Protein AF-A0A3P8IQ98-F1 (afdb_monomer)

Solvent-accessible surface area (backbone atoms only — not comparable to full-atom values): 6480 Å² total; per-residue (Å²): 97,79,48,82,42,81,36,98,51,89,64,33,29,37,29,37,44,38,54,88,96,54,93,61,68,48,79,46,82,21,48,58,91,45,36,75,44,101,74,57,56,37,84,70,65,61,59,55,74,73,44,40,67,62,54,52,53,52,55,55,49,52,52,54,51,52,52,53,50,50,52,50,49,51,55,47,52,54,50,51,55,46,52,60,50,53,53,51,53,54,51,49,53,54,51,50,46,72,70,35,71,68,60,52,51,52,64,50,63,78,74,110

Foldseek 3Di:
DWDWDCDPDNQWIWIWDDDPPDPDIDTAIEGPQFDADPPGTHDPPVCCVVCVVVVVVVVVVVVVVVVVVVVVVVVVVVVVVVVVVVVVVVVVVVVVCVVDVVNVVVVVVVVD

Mean predicted aligned error: 15.69 Å

Structure (mmCIF, N/CA/C/O backbone):
data_AF-A0A3P8IQ98-F1
#
_entry.id   AF-A0A3P8IQ98-F1
#
loop_
_atom_site.group_PDB
_atom_site.id
_atom_site.type_symbol
_atom_site.label_atom_id
_atom_site.label_alt_id
_atom_site.label_comp_id
_atom_site.label_asym_id
_atom_site.label_entity_id
_atom_site.label_seq_id
_atom_site.pdbx_PDB_ins_code
_atom_site.Cartn_x
_atom_site.Cartn_y
_atom_site.Cartn_z
_atom_site.occupancy
_atom_site.B_iso_or_equiv
_atom_site.auth_seq_id
_atom_site.auth_comp_id
_atom_site.auth_asym_id
_atom_site.auth_atom_id
_atom_site.pdbx_PDB_model_num
ATOM 1 N N . MET A 1 1 ? 26.666 -14.420 -29.553 1.00 54.34 1 MET A N 1
ATOM 2 C CA . MET A 1 1 ? 26.610 -12.951 -29.758 1.00 54.34 1 MET A CA 1
ATOM 3 C C . MET A 1 1 ? 25.168 -12.522 -29.538 1.00 54.34 1 MET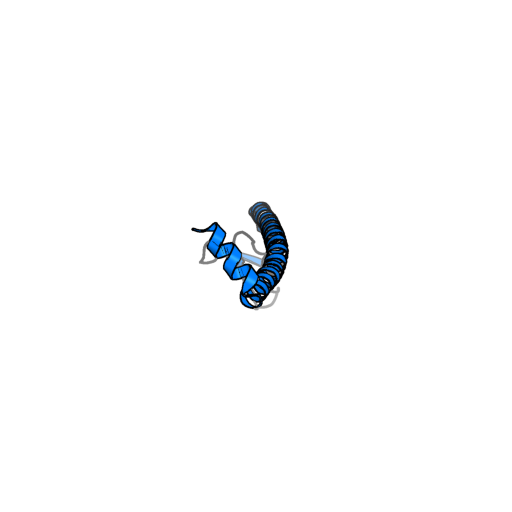 A C 1
ATOM 5 O O . MET A 1 1 ? 24.298 -13.245 -30.005 1.00 54.34 1 MET A O 1
ATOM 9 N N . CYS A 1 2 ? 24.924 -11.426 -28.811 1.00 61.88 2 CYS A N 1
ATOM 10 C CA . CYS A 1 2 ? 23.578 -10.875 -28.601 1.00 61.88 2 CYS A CA 1
ATOM 11 C C . CYS A 1 2 ? 23.392 -9.673 -29.531 1.00 61.88 2 CYS A C 1
ATOM 13 O O . CYS A 1 2 ? 24.240 -8.781 -29.530 1.00 61.88 2 CYS A O 1
ATOM 15 N N . ALA A 1 3 ? 22.315 -9.653 -30.314 1.00 70.62 3 ALA A N 1
ATOM 16 C CA . ALA A 1 3 ? 21.956 -8.519 -31.165 1.00 70.62 3 ALA A CA 1
ATOM 17 C C . ALA A 1 3 ? 20.578 -7.976 -30.764 1.00 70.62 3 ALA A C 1
ATOM 19 O O . ALA A 1 3 ? 19.665 -8.757 -30.497 1.00 70.62 3 ALA A O 1
ATOM 20 N N . CYS A 1 4 ? 20.438 -6.649 -30.728 1.00 75.50 4 CYS A N 1
ATOM 21 C CA . CYS A 1 4 ? 19.173 -5.974 -30.431 1.00 75.50 4 CYS A CA 1
ATOM 22 C C . CYS A 1 4 ? 18.594 -5.379 -31.714 1.00 75.50 4 CYS A C 1
ATOM 24 O O . CYS A 1 4 ? 19.289 -4.642 -32.418 1.00 75.50 4 CYS A O 1
ATOM 26 N N . CYS A 1 5 ? 17.316 -5.634 -31.985 1.00 77.56 5 CYS A N 1
ATOM 27 C CA . CYS A 1 5 ? 16.573 -4.947 -33.038 1.00 77.56 5 CYS A CA 1
ATOM 28 C C . CYS A 1 5 ? 15.311 -4.293 -32.464 1.00 77.56 5 CYS A C 1
ATOM 30 O O . CYS A 1 5 ? 14.748 -4.748 -31.467 1.00 77.56 5 CYS A O 1
ATOM 32 N N . LEU A 1 6 ? 14.872 -3.200 -33.089 1.00 74.12 6 LEU A N 1
ATOM 33 C CA . LEU A 1 6 ? 13.572 -2.597 -32.795 1.00 74.12 6 LEU A CA 1
ATOM 34 C C . LEU A 1 6 ? 12.471 -3.586 -33.198 1.00 74.12 6 LEU A C 1
ATOM 36 O O . LEU A 1 6 ? 12.446 -4.028 -34.348 1.00 74.12 6 LEU A O 1
ATOM 40 N N . ALA A 1 7 ? 11.588 -3.931 -32.257 1.00 77.00 7 ALA A N 1
ATOM 41 C CA . ALA A 1 7 ? 10.392 -4.707 -32.564 1.00 77.00 7 ALA A CA 1
ATOM 42 C C . ALA A 1 7 ? 9.390 -3.844 -33.358 1.00 77.00 7 ALA A C 1
ATOM 44 O O . ALA A 1 7 ? 9.485 -2.614 -33.374 1.00 77.00 7 ALA A O 1
ATOM 45 N N . VAL A 1 8 ? 8.404 -4.486 -33.997 1.00 75.94 8 VAL A N 1
ATOM 46 C CA . VAL A 1 8 ? 7.290 -3.793 -34.685 1.00 75.94 8 VAL A CA 1
ATOM 47 C C . VAL A 1 8 ? 6.533 -2.876 -33.716 1.00 75.94 8 VAL A C 1
ATOM 49 O O . VAL A 1 8 ? 6.073 -1.801 -34.098 1.00 75.94 8 VAL A O 1
ATOM 52 N N . ASP A 1 9 ? 6.468 -3.276 -32.445 1.00 78.06 9 ASP A N 1
ATOM 53 C CA . ASP A 1 9 ? 5.914 -2.474 -31.366 1.00 78.06 9 ASP A CA 1
ATOM 54 C C . ASP A 1 9 ? 6.989 -1.546 -30.766 1.00 78.06 9 ASP A C 1
ATOM 56 O O . ASP A 1 9 ? 7.985 -2.026 -30.218 1.00 78.06 9 ASP A O 1
ATOM 60 N N . PRO A 1 10 ? 6.787 -0.213 -30.757 1.00 80.44 10 PRO A N 1
ATOM 61 C CA . PRO A 1 10 ? 7.802 0.757 -30.322 1.00 80.44 10 PRO A CA 1
ATOM 62 C C . PRO A 1 10 ? 8.131 0.700 -28.819 1.00 80.44 10 PRO A C 1
ATOM 64 O O . PRO A 1 10 ? 9.057 1.378 -28.361 1.00 80.44 10 PRO A O 1
ATOM 67 N N . ALA A 1 11 ? 7.365 -0.074 -28.048 1.00 83.50 11 ALA A N 1
ATOM 68 C CA . ALA A 1 11 ? 7.565 -0.301 -26.620 1.00 83.50 11 ALA A CA 1
ATOM 69 C C . ALA A 1 11 ? 8.532 -1.462 -26.315 1.00 83.50 11 ALA A C 1
ATOM 71 O O . ALA A 1 11 ? 8.896 -1.647 -25.152 1.00 83.50 11 ALA A O 1
ATOM 72 N N . PHE A 1 12 ? 8.966 -2.219 -27.328 1.00 85.62 12 PHE A N 1
ATOM 73 C CA . PHE A 1 12 ? 9.723 -3.454 -27.143 1.00 85.62 12 PHE A CA 1
ATOM 74 C C . PHE A 1 12 ? 10.978 -3.522 -28.026 1.00 85.62 12 PHE A C 1
ATOM 76 O O . PHE A 1 12 ? 11.044 -2.958 -29.120 1.00 85.62 12 PHE A O 1
ATOM 83 N N . TYR A 1 13 ? 11.979 -4.248 -27.538 1.00 86.75 13 TYR A N 1
ATOM 84 C CA . TYR A 1 13 ? 13.136 -4.711 -28.292 1.00 86.75 13 TYR A CA 1
ATOM 85 C C . TYR A 1 13 ? 13.056 -6.225 -28.455 1.00 86.75 13 TYR A C 1
ATOM 87 O O . TYR A 1 13 ? 12.733 -6.931 -27.501 1.00 86.75 13 TYR A O 1
ATOM 95 N N . ASP A 1 14 ? 13.388 -6.715 -29.646 1.00 87.56 14 ASP A N 1
ATOM 96 C CA . ASP A 1 14 ? 13.572 -8.143 -29.889 1.00 87.56 14 ASP A CA 1
ATOM 97 C C . ASP A 1 14 ? 15.074 -8.461 -29.765 1.00 87.56 14 ASP A C 1
ATOM 99 O O . ASP A 1 14 ? 15.920 -7.910 -30.482 1.00 87.56 14 ASP A O 1
ATOM 103 N N . CYS A 1 15 ? 15.402 -9.311 -28.795 1.00 86.94 15 CYS A N 1
ATOM 104 C CA . CYS A 1 15 ? 16.749 -9.717 -28.420 1.00 86.94 15 CYS A CA 1
ATOM 105 C C . CYS A 1 15 ? 17.059 -11.084 -29.033 1.00 86.94 15 CYS A C 1
ATOM 107 O O . CYS A 1 15 ? 16.370 -12.066 -28.757 1.00 86.94 15 CYS A O 1
ATOM 109 N N . PHE A 1 16 ? 18.106 -11.155 -29.853 1.00 86.38 16 PHE A N 1
ATOM 110 C CA . PHE A 1 16 ? 18.502 -12.381 -30.541 1.00 86.38 16 PHE A CA 1
ATOM 111 C C . PHE A 1 16 ? 19.664 -13.049 -29.816 1.00 86.38 16 PHE A C 1
ATOM 113 O O . PHE A 1 16 ? 20.765 -12.494 -29.734 1.00 86.38 16 PHE A O 1
ATOM 120 N N . TYR A 1 17 ? 19.424 -14.268 -29.342 1.00 84.56 17 TYR A N 1
ATOM 121 C CA . TYR A 1 17 ? 20.407 -15.115 -28.682 1.00 84.56 17 TYR A CA 1
ATOM 122 C C . TYR A 1 17 ? 20.773 -16.281 -29.593 1.00 84.56 17 TYR A C 1
ATOM 124 O O . TYR A 1 17 ? 19.924 -17.096 -29.946 1.00 84.56 17 TYR A O 1
ATOM 132 N N . GLY A 1 18 ? 22.047 -16.366 -29.971 1.00 77.81 18 GLY A N 1
ATOM 133 C CA . GLY A 1 18 ? 22.579 -17.453 -30.791 1.00 77.81 18 GLY A CA 1
ATOM 134 C C . GLY A 1 18 ? 23.871 -18.016 -30.211 1.00 77.81 18 GLY A C 1
ATOM 135 O O . GLY A 1 18 ? 24.735 -17.270 -29.728 1.00 77.81 18 GLY A O 1
ATOM 136 N N . ILE A 1 19 ? 24.011 -19.339 -30.284 1.00 75.12 19 ILE A N 1
ATOM 137 C CA . ILE A 1 19 ? 25.240 -20.052 -29.926 1.00 75.12 19 ILE A CA 1
ATOM 138 C C . ILE A 1 19 ? 26.156 -20.040 -31.155 1.00 75.12 19 ILE A C 1
ATOM 140 O O . ILE A 1 19 ? 25.731 -20.391 -32.258 1.00 75.12 19 ILE A O 1
ATOM 144 N N . ALA A 1 20 ? 27.418 -19.633 -30.980 1.00 66.88 20 ALA A N 1
ATOM 145 C CA . ALA A 1 20 ? 28.394 -19.634 -32.069 1.00 66.88 20 ALA A CA 1
ATOM 146 C C . ALA A 1 20 ? 28.506 -21.044 -32.683 1.00 66.88 20 ALA A C 1
ATOM 148 O O . ALA A 1 20 ? 28.674 -22.015 -31.949 1.00 66.88 20 ALA A O 1
ATOM 149 N N . ASN A 1 21 ? 28.438 -21.139 -34.017 1.00 65.88 21 ASN A N 1
ATOM 150 C CA . ASN A 1 21 ? 28.477 -22.380 -34.813 1.00 65.88 21 ASN A CA 1
ATOM 151 C C . ASN A 1 21 ? 27.192 -23.235 -34.862 1.00 65.88 21 ASN A C 1
ATOM 153 O O . ASN A 1 21 ? 27.248 -24.371 -35.326 1.00 65.88 21 ASN A O 1
ATOM 157 N N . THR A 1 22 ? 26.028 -22.715 -34.463 1.00 76.62 22 THR A N 1
ATOM 158 C CA . THR A 1 22 ? 24.737 -23.411 -34.662 1.00 76.62 22 THR A CA 1
ATOM 159 C C . THR A 1 22 ? 23.700 -22.486 -35.303 1.00 76.62 22 THR A C 1
ATOM 161 O O . THR A 1 22 ? 23.775 -21.272 -35.143 1.00 76.62 22 THR A O 1
ATOM 164 N N . GLN A 1 23 ? 22.728 -23.045 -36.034 1.00 72.94 23 GLN A N 1
ATOM 165 C CA . GLN A 1 23 ? 21.615 -22.276 -36.621 1.00 72.94 23 GLN A CA 1
ATOM 166 C C . GLN A 1 23 ? 20.469 -21.998 -35.629 1.00 72.94 23 GLN A C 1
ATOM 168 O O . GLN A 1 23 ? 19.478 -21.367 -35.993 1.00 72.94 23 GLN A O 1
ATOM 173 N N . GLN A 1 24 ? 20.571 -22.469 -34.382 1.00 76.69 24 GLN A N 1
ATOM 174 C CA . GLN A 1 24 ? 19.558 -22.200 -33.367 1.00 76.69 24 GLN A CA 1
ATOM 175 C C . GLN A 1 24 ? 19.708 -20.775 -32.838 1.00 76.69 24 GLN A C 1
ATOM 177 O O . GLN A 1 24 ? 20.719 -20.411 -32.236 1.00 76.69 24 GLN A O 1
ATOM 182 N N . GLN A 1 25 ? 18.658 -19.992 -33.060 1.00 79.69 25 GLN A N 1
ATOM 183 C CA . GLN A 1 25 ? 18.488 -18.649 -32.532 1.00 79.69 25 GLN A CA 1
ATOM 184 C C . GLN A 1 25 ? 17.200 -18.598 -31.713 1.00 79.69 25 GLN A C 1
ATOM 186 O O . GLN A 1 25 ? 16.162 -19.106 -32.141 1.00 79.69 25 GLN A O 1
ATOM 191 N N . VAL A 1 26 ? 17.278 -18.000 -30.531 1.00 82.62 26 VAL A N 1
ATOM 192 C CA . VAL A 1 26 ? 16.136 -17.736 -29.657 1.00 82.62 26 VAL A CA 1
ATOM 193 C C . VAL A 1 26 ? 15.895 -16.236 -29.669 1.00 82.62 26 VAL A C 1
ATOM 195 O O . VAL A 1 26 ? 16.827 -15.458 -29.462 1.00 82.62 26 VAL A O 1
ATOM 198 N N . VAL A 1 27 ? 14.654 -15.841 -29.943 1.00 85.69 27 VAL A N 1
ATOM 199 C CA . VAL A 1 27 ? 14.229 -14.440 -29.918 1.00 85.69 27 VAL A CA 1
ATOM 200 C C . VAL A 1 27 ? 13.415 -14.219 -28.658 1.00 85.69 27 VAL A C 1
ATOM 202 O O . VAL A 1 27 ? 12.402 -14.887 -28.455 1.00 85.69 27 VAL A O 1
ATOM 205 N N . GLU A 1 28 ? 13.855 -13.289 -27.821 1.00 85.56 28 GLU A N 1
ATOM 206 C CA . GLU A 1 28 ? 13.134 -12.875 -26.621 1.00 85.56 28 GLU A CA 1
ATOM 207 C C . GLU A 1 28 ? 12.730 -11.411 -26.750 1.00 85.56 28 GLU A C 1
ATOM 209 O O . GLU A 1 28 ? 13.519 -10.577 -27.191 1.00 85.56 28 GLU A O 1
ATOM 214 N N . ARG A 1 29 ? 11.489 -11.094 -26.382 1.00 87.75 29 ARG A N 1
ATOM 215 C CA . ARG A 1 29 ? 10.959 -9.736 -26.468 1.00 87.75 29 ARG A CA 1
ATOM 216 C C . ARG A 1 29 ? 11.060 -9.054 -25.113 1.00 87.75 29 ARG A C 1
ATOM 218 O O . ARG A 1 29 ? 10.345 -9.416 -24.182 1.00 87.75 29 ARG A O 1
ATOM 225 N N . CYS A 1 30 ? 11.903 -8.036 -25.027 1.00 86.19 30 CYS A N 1
ATOM 226 C CA . CYS A 1 30 ? 12.146 -7.267 -23.813 1.00 86.19 30 CYS A CA 1
ATOM 227 C C . CYS A 1 30 ? 11.556 -5.866 -23.930 1.00 86.19 30 CYS A C 1
ATOM 229 O O . CYS A 1 30 ? 11.487 -5.296 -25.017 1.00 86.19 30 CYS A O 1
ATOM 231 N N . TYR A 1 31 ? 11.135 -5.275 -22.814 1.00 85.00 31 TYR A N 1
ATOM 232 C CA . TYR A 1 31 ? 10.666 -3.893 -22.840 1.00 85.00 31 TYR A CA 1
ATOM 233 C C . TYR A 1 31 ? 11.811 -2.920 -23.142 1.00 85.00 31 TYR A C 1
ATOM 235 O O . TYR A 1 31 ? 12.967 -3.126 -22.756 1.00 85.00 31 TYR A O 1
ATOM 243 N N . LYS A 1 32 ? 11.475 -1.827 -23.829 1.00 80.62 32 LYS A N 1
ATOM 244 C CA . LYS A 1 32 ? 12.430 -0.806 -24.267 1.00 80.62 32 LYS A CA 1
ATOM 245 C C . LYS A 1 32 ? 13.183 -0.130 -23.117 1.00 80.62 32 LYS A C 1
ATOM 247 O O . LYS A 1 32 ? 14.329 0.270 -23.296 1.00 80.62 32 LYS A O 1
ATOM 252 N N . ASP A 1 33 ? 12.553 0.011 -21.957 1.00 81.00 33 ASP A N 1
ATOM 253 C CA . ASP A 1 33 ? 13.143 0.586 -20.743 1.00 81.00 33 ASP A CA 1
ATOM 254 C C . ASP A 1 33 ? 14.050 -0.392 -19.982 1.00 81.00 33 ASP A C 1
ATOM 256 O O . ASP A 1 33 ? 14.780 0.025 -19.088 1.00 81.00 33 ASP A O 1
ATOM 260 N N . ILE A 1 34 ? 14.027 -1.670 -20.364 1.00 84.00 34 ILE A N 1
ATOM 261 C CA . ILE A 1 34 ? 14.781 -2.752 -19.735 1.00 84.00 34 ILE A CA 1
ATOM 262 C C . ILE A 1 34 ? 16.020 -3.109 -20.566 1.00 84.00 34 ILE A C 1
ATOM 264 O O . ILE A 1 34 ? 17.130 -3.146 -20.043 1.00 84.00 34 ILE A O 1
ATOM 268 N N . GLY A 1 35 ? 15.847 -3.322 -21.874 1.00 83.12 35 GLY A N 1
ATOM 269 C CA . GLY A 1 35 ? 16.928 -3.709 -22.786 1.00 83.12 35 GLY A CA 1
ATOM 270 C C . GLY A 1 35 ? 17.303 -5.199 -22.742 1.00 83.12 35 GLY A C 1
ATOM 271 O O . GLY A 1 35 ? 16.735 -5.990 -21.985 1.00 83.12 35 GLY A O 1
ATOM 272 N N . CYS A 1 36 ? 18.258 -5.583 -23.596 1.00 87.12 36 CYS A N 1
ATOM 273 C CA . CYS A 1 36 ? 18.738 -6.961 -23.737 1.00 87.12 36 CYS A CA 1
ATOM 274 C C . CYS A 1 36 ? 20.038 -7.168 -22.948 1.00 87.12 36 CYS A C 1
ATOM 276 O O . CYS A 1 36 ? 21.018 -6.454 -23.171 1.00 87.12 36 CYS A O 1
ATOM 278 N N . CYS A 1 37 ? 20.069 -8.175 -22.078 1.00 85.75 37 CYS A N 1
ATOM 279 C CA . CYS A 1 37 ? 21.244 -8.570 -21.305 1.00 85.75 37 CYS A CA 1
ATOM 280 C C . CYS A 1 37 ? 21.849 -9.878 -21.844 1.00 85.75 37 CYS A C 1
ATOM 282 O O . CYS A 1 37 ? 21.361 -10.446 -22.821 1.00 85.75 37 CYS A O 1
ATOM 284 N N . GLN A 1 38 ? 22.952 -10.349 -21.242 1.00 80.44 38 GLN A N 1
ATOM 285 C CA . GLN A 1 38 ? 23.669 -11.552 -21.697 1.00 80.44 38 GLN A CA 1
ATOM 286 C C . GLN A 1 38 ? 22.787 -12.816 -21.671 1.00 80.44 38 GLN A C 1
ATOM 288 O O . GLN A 1 38 ? 22.941 -13.684 -22.528 1.00 80.44 38 GLN A O 1
ATOM 293 N N . TYR A 1 39 ? 21.848 -12.880 -20.724 1.00 78.31 39 TYR A N 1
ATOM 294 C CA . TYR A 1 39 ? 20.857 -13.942 -20.582 1.00 78.31 39 TYR A CA 1
ATOM 295 C C . TYR A 1 39 ? 19.478 -13.287 -20.466 1.00 78.31 39 TYR A C 1
ATOM 297 O O . TYR A 1 39 ? 19.120 -12.797 -19.399 1.00 78.31 39 TYR A O 1
ATOM 305 N N . GLY A 1 40 ? 18.756 -13.219 -21.582 1.00 83.44 40 GLY A N 1
ATOM 306 C CA . GLY A 1 40 ? 17.416 -12.636 -21.650 1.00 83.44 40 GLY A CA 1
ATOM 307 C C . GLY A 1 40 ? 17.334 -11.144 -21.316 1.00 83.44 40 GLY A C 1
ATOM 308 O O . GLY A 1 40 ? 18.304 -10.384 -21.448 1.00 83.44 40 GLY A O 1
ATOM 309 N N . CYS A 1 41 ? 16.144 -10.707 -20.910 1.00 86.75 41 CYS A N 1
ATOM 310 C CA . CYS A 1 41 ? 15.884 -9.311 -20.568 1.00 86.75 41 CYS A CA 1
ATOM 311 C C . CYS A 1 41 ? 16.652 -8.870 -19.319 1.00 86.75 41 CYS A C 1
ATOM 313 O O . CYS A 1 41 ? 16.788 -9.625 -18.358 1.00 86.75 41 CYS A O 1
ATOM 315 N N . CYS A 1 42 ? 17.138 -7.628 -19.309 1.00 85.81 42 CYS A N 1
ATOM 316 C CA . CYS A 1 42 ? 17.779 -7.080 -18.115 1.00 85.81 42 CYS A CA 1
ATOM 317 C C . CYS A 1 42 ? 16.805 -6.989 -16.923 1.00 85.81 42 CYS A C 1
ATOM 319 O O . CYS A 1 42 ? 15.586 -7.001 -17.082 1.00 85.81 42 CYS A O 1
ATOM 321 N N . SER A 1 43 ? 17.327 -6.869 -15.703 1.00 80.69 43 SER A N 1
ATOM 322 C CA . SER A 1 43 ? 16.479 -6.535 -14.554 1.00 80.69 43 SER A CA 1
ATOM 323 C C . SER A 1 43 ? 16.109 -5.057 -14.595 1.00 80.69 43 SER A C 1
ATOM 325 O O . SER A 1 43 ? 16.975 -4.187 -14.696 1.00 80.69 43 SER A O 1
ATOM 327 N N . ASN A 1 44 ? 14.814 -4.763 -14.502 1.00 73.12 44 ASN A N 1
ATOM 328 C CA . ASN A 1 44 ? 14.331 -3.402 -14.324 1.00 73.12 44 ASN A CA 1
ATOM 329 C C . ASN A 1 44 ? 14.298 -3.081 -12.829 1.00 73.12 44 ASN A C 1
ATOM 331 O O . ASN A 1 44 ? 13.331 -3.421 -12.158 1.00 73.12 44 ASN A O 1
ATOM 335 N N . ASP A 1 45 ? 15.327 -2.419 -12.309 1.00 71.25 45 ASP A N 1
ATOM 336 C CA . ASP A 1 45 ? 15.302 -1.854 -10.949 1.00 71.25 45 ASP A CA 1
ATOM 337 C C . ASP A 1 45 ? 14.787 -0.401 -10.940 1.00 71.25 45 ASP A C 1
ATOM 339 O O . ASP A 1 45 ? 14.616 0.218 -9.888 1.00 71.25 45 ASP A O 1
ATOM 343 N N . ALA A 1 46 ? 14.499 0.178 -12.112 1.00 68.19 46 ALA A N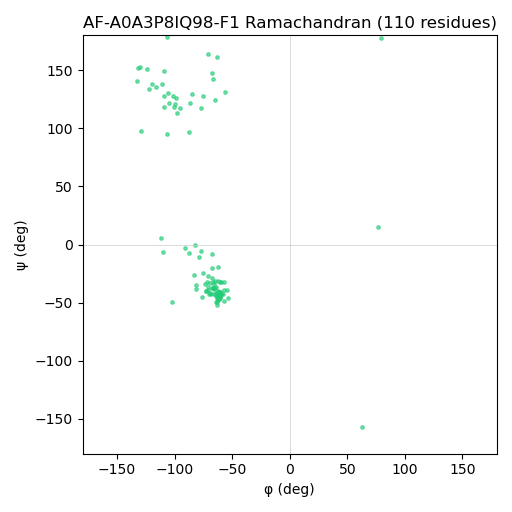 1
ATOM 344 C CA . ALA A 1 46 ? 14.125 1.585 -12.234 1.00 68.19 46 ALA A CA 1
ATOM 345 C C . ALA A 1 46 ? 12.723 1.881 -11.672 1.00 68.19 46 ALA A C 1
ATOM 347 O O . ALA A 1 46 ? 12.463 3.000 -11.215 1.00 68.19 46 ALA A O 1
ATOM 348 N N . TRP A 1 47 ? 11.821 0.895 -11.657 1.00 67.06 47 TRP A N 1
ATOM 349 C CA . TRP A 1 47 ? 10.476 1.058 -11.093 1.00 67.06 47 TRP A CA 1
ATOM 350 C C . TRP A 1 47 ? 10.500 1.288 -9.576 1.00 67.06 47 TRP A C 1
ATOM 352 O O . TRP A 1 47 ? 9.697 2.080 -9.077 1.00 67.06 47 TRP A O 1
ATOM 362 N N . HIS A 1 48 ? 11.443 0.673 -8.851 1.00 68.06 48 HIS A N 1
ATOM 363 C CA . HIS A 1 48 ? 11.599 0.867 -7.408 1.00 68.06 48 HIS A CA 1
ATOM 364 C C . HIS A 1 48 ? 11.899 2.330 -7.077 1.00 68.06 48 HIS A C 1
ATOM 366 O O . HIS A 1 48 ? 11.307 2.897 -6.161 1.00 68.06 48 HIS A O 1
ATOM 372 N N . THR A 1 49 ? 12.759 2.974 -7.863 1.00 71.25 49 THR A N 1
ATOM 373 C CA . THR A 1 49 ? 13.134 4.377 -7.651 1.00 71.25 49 THR A CA 1
ATOM 374 C C . THR A 1 49 ? 12.010 5.340 -8.044 1.00 71.25 49 THR A C 1
ATOM 376 O O . THR A 1 49 ? 11.831 6.371 -7.397 1.00 71.25 49 THR A O 1
ATOM 379 N N . LYS A 1 50 ? 11.218 5.015 -9.078 1.00 74.75 50 LYS A N 1
ATOM 380 C CA . LYS A 1 50 ? 10.137 5.895 -9.561 1.00 74.75 50 LYS A CA 1
ATOM 381 C C . LYS A 1 50 ? 8.845 5.797 -8.758 1.00 74.75 50 LYS A C 1
ATOM 383 O O . LYS A 1 50 ? 8.202 6.817 -8.527 1.00 74.75 50 LYS A O 1
ATOM 388 N N . TYR A 1 51 ? 8.470 4.597 -8.326 1.00 80.44 51 TYR A N 1
ATOM 389 C CA . TYR A 1 51 ? 7.200 4.356 -7.636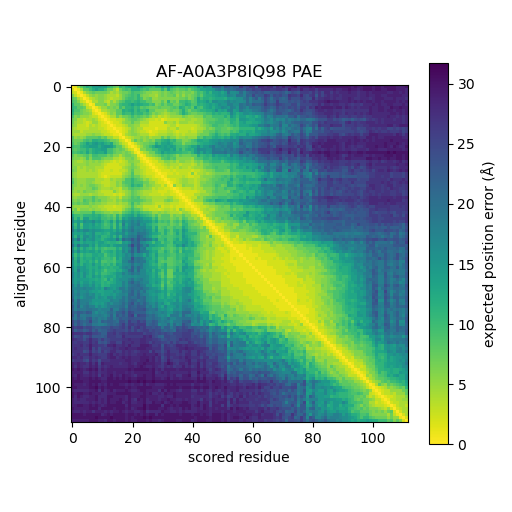 1.00 80.44 51 TYR A CA 1
ATOM 390 C C . TYR A 1 51 ? 7.369 4.032 -6.151 1.00 80.44 51 TYR A C 1
ATOM 392 O O . TYR A 1 51 ? 6.373 3.993 -5.430 1.00 80.44 51 TYR A O 1
ATOM 400 N N . GLY A 1 52 ? 8.603 3.867 -5.661 1.00 81.94 52 GLY A N 1
ATOM 401 C CA . GLY A 1 52 ? 8.881 3.538 -4.260 1.00 81.94 52 GLY A CA 1
ATOM 402 C C . GLY A 1 52 ? 8.244 4.512 -3.271 1.00 81.94 52 GLY A C 1
ATOM 403 O O . GLY A 1 52 ? 7.669 4.082 -2.275 1.00 81.94 52 GLY A O 1
ATOM 404 N N . TRP A 1 53 ? 8.241 5.810 -3.588 1.00 87.19 53 TRP A N 1
ATOM 405 C CA . TRP A 1 53 ? 7.574 6.832 -2.774 1.00 87.19 53 TRP A CA 1
ATOM 406 C C . TRP A 1 53 ? 6.062 6.614 -2.669 1.00 87.19 53 TRP A C 1
ATOM 408 O O . TRP A 1 53 ? 5.507 6.651 -1.574 1.00 87.19 53 TRP A O 1
ATOM 418 N N . ALA A 1 54 ? 5.394 6.346 -3.792 1.00 89.19 54 ALA A N 1
ATOM 419 C CA . ALA A 1 54 ? 3.953 6.110 -3.811 1.00 89.19 54 ALA A CA 1
ATOM 420 C C . ALA A 1 54 ? 3.586 4.828 -3.047 1.00 89.19 54 ALA A C 1
ATOM 422 O O . ALA A 1 54 ? 2.652 4.827 -2.246 1.00 89.19 54 ALA A O 1
ATOM 423 N N . VAL A 1 55 ? 4.363 3.759 -3.240 1.00 90.44 55 VAL A N 1
ATOM 424 C CA . VAL A 1 55 ? 4.163 2.480 -2.547 1.00 90.44 55 VAL A CA 1
ATOM 425 C C . VAL A 1 55 ? 4.336 2.646 -1.034 1.00 90.44 55 VAL A C 1
ATOM 427 O O . VAL A 1 55 ? 3.485 2.190 -0.273 1.00 90.44 55 VAL A O 1
ATOM 430 N N . ALA A 1 56 ? 5.377 3.352 -0.583 1.00 90.25 56 ALA A N 1
ATOM 431 C CA . ALA A 1 56 ? 5.617 3.591 0.841 1.00 90.25 56 ALA A CA 1
ATOM 432 C C . ALA A 1 56 ? 4.459 4.347 1.517 1.00 90.25 56 ALA A C 1
ATOM 434 O O . ALA A 1 56 ? 4.024 3.974 2.608 1.00 90.25 56 ALA A O 1
ATOM 435 N N . LEU A 1 57 ? 3.915 5.373 0.855 1.00 92.88 57 LEU A N 1
ATOM 436 C CA . LEU A 1 57 ? 2.792 6.154 1.381 1.00 92.88 57 LEU A CA 1
ATOM 437 C C . LEU A 1 57 ? 1.521 5.313 1.544 1.00 92.88 57 LEU A C 1
ATOM 439 O O . LEU A 1 57 ? 0.843 5.416 2.567 1.00 92.88 57 LEU A O 1
ATOM 443 N N . ILE A 1 58 ? 1.220 4.450 0.570 1.00 94.94 58 ILE A N 1
ATOM 444 C CA . ILE A 1 58 ? 0.063 3.548 0.632 1.00 94.94 58 ILE A CA 1
ATOM 445 C C . ILE A 1 58 ? 0.199 2.585 1.814 1.00 94.94 58 ILE A C 1
ATOM 447 O O . ILE A 1 58 ? -0.755 2.404 2.568 1.00 94.94 58 ILE A O 1
ATOM 451 N N . VAL A 1 59 ? 1.386 2.010 2.021 1.00 95.81 59 VAL A N 1
ATOM 452 C CA . VAL A 1 59 ? 1.634 1.079 3.134 1.00 95.81 59 VAL A CA 1
ATOM 453 C C . VAL A 1 59 ? 1.403 1.759 4.486 1.00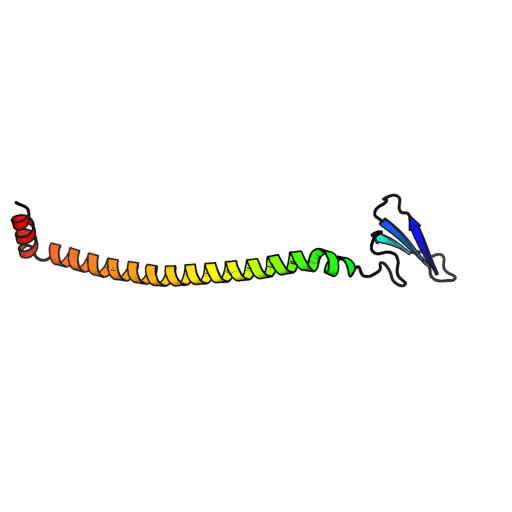 95.81 59 VAL A C 1
ATOM 455 O O . VAL A 1 59 ? 0.704 1.207 5.337 1.00 95.81 59 VAL A O 1
ATOM 458 N N . ILE A 1 60 ? 1.924 2.975 4.676 1.00 96.44 60 ILE A N 1
ATOM 459 C CA . ILE A 1 60 ? 1.716 3.746 5.912 1.00 96.44 60 ILE A CA 1
ATOM 460 C C . ILE A 1 60 ? 0.225 4.029 6.126 1.00 96.44 60 ILE A C 1
ATOM 462 O O . ILE A 1 60 ? -0.295 3.819 7.222 1.00 96.44 60 ILE A O 1
ATOM 466 N N . PHE A 1 61 ? -0.480 4.456 5.078 1.00 97.31 61 PHE A N 1
ATOM 467 C CA . PHE A 1 61 ? -1.914 4.717 5.151 1.00 97.31 61 PHE A CA 1
ATOM 468 C C . PHE A 1 61 ? -2.710 3.463 5.540 1.00 97.31 61 PHE A C 1
ATOM 470 O O . PHE A 1 61 ? -3.556 3.524 6.432 1.00 97.31 61 PHE A O 1
ATOM 477 N N . CYS A 1 62 ? -2.399 2.308 4.946 1.00 97.31 62 CYS A N 1
ATOM 478 C CA . CYS A 1 62 ? -3.026 1.037 5.306 1.00 97.31 62 CYS A CA 1
ATOM 479 C C . CYS A 1 62 ? -2.837 0.698 6.792 1.00 97.31 62 CYS A C 1
ATOM 481 O O . CYS A 1 62 ? -3.796 0.290 7.447 1.00 97.31 62 CYS A O 1
ATOM 483 N N . ILE A 1 63 ? -1.640 0.909 7.348 1.00 97.56 63 ILE A N 1
ATOM 484 C CA . ILE A 1 63 ? -1.373 0.674 8.776 1.00 97.56 63 ILE A CA 1
ATOM 485 C C . ILE A 1 63 ? -2.246 1.584 9.648 1.00 97.56 63 ILE A C 1
ATOM 487 O O . ILE A 1 63 ? -2.871 1.109 10.597 1.00 97.56 63 ILE A O 1
ATOM 491 N N . LEU A 1 64 ? -2.344 2.874 9.313 1.00 97.38 64 LEU A N 1
ATOM 492 C CA . LEU A 1 64 ? -3.181 3.823 10.055 1.00 97.38 64 LEU A CA 1
ATOM 493 C C . LEU A 1 64 ? -4.662 3.425 10.033 1.00 97.38 64 LEU A C 1
ATOM 495 O O . LEU A 1 64 ? -5.328 3.483 11.067 1.00 97.38 64 LEU A O 1
ATOM 499 N N . VAL A 1 65 ? -5.168 2.967 8.885 1.00 97.75 65 VAL A N 1
ATOM 500 C CA . VAL A 1 65 ? -6.549 2.478 8.751 1.00 97.75 65 VAL A CA 1
ATOM 501 C C . VAL A 1 65 ? -6.783 1.236 9.613 1.00 97.75 65 VAL A C 1
ATOM 503 O O . VAL A 1 65 ? -7.798 1.161 10.305 1.00 97.75 65 VAL A O 1
ATOM 506 N N . ILE A 1 66 ? -5.842 0.287 9.630 1.00 97.81 66 ILE A N 1
ATOM 507 C CA . ILE A 1 66 ? -5.942 -0.918 10.469 1.00 97.81 66 ILE A CA 1
ATOM 508 C C . ILE A 1 66 ? -5.978 -0.541 11.954 1.00 97.81 66 ILE A C 1
ATOM 510 O O . ILE A 1 66 ? -6.815 -1.057 12.695 1.00 97.81 66 ILE A O 1
ATOM 514 N N . ILE A 1 67 ? -5.121 0.386 12.390 1.00 97.69 67 ILE A N 1
ATOM 515 C CA . ILE A 1 67 ? -5.100 0.864 13.780 1.00 97.69 67 ILE A CA 1
ATOM 516 C C . ILE A 1 67 ? -6.426 1.545 14.138 1.00 97.69 67 ILE A C 1
ATOM 518 O O . ILE A 1 67 ? -7.016 1.233 15.174 1.00 97.69 67 ILE A O 1
ATOM 522 N N . ALA A 1 68 ? -6.933 2.430 13.278 1.00 97.12 68 ALA A N 1
ATOM 523 C CA . ALA A 1 68 ? -8.216 3.097 13.493 1.00 97.12 68 ALA A CA 1
ATOM 524 C C . ALA A 1 68 ? -9.368 2.086 13.606 1.00 97.12 68 ALA A C 1
ATOM 526 O O . ALA A 1 68 ? -10.204 2.187 14.507 1.00 97.12 68 ALA A O 1
ATOM 527 N N . PHE A 1 69 ? -9.377 1.068 12.744 1.00 97.44 69 PHE A N 1
ATOM 528 C CA . PHE A 1 69 ? -10.367 -0.002 12.782 1.00 97.44 69 PHE A CA 1
ATOM 529 C C . PHE A 1 69 ? -10.256 -0.854 14.053 1.00 97.44 69 PHE A C 1
ATOM 531 O O . PHE A 1 69 ? -11.273 -1.210 14.646 1.00 97.44 69 PHE A O 1
ATOM 538 N N . ALA A 1 70 ? -9.040 -1.133 14.526 1.00 96.56 70 ALA A N 1
ATOM 539 C CA . ALA A 1 70 ? -8.817 -1.864 15.770 1.00 96.56 70 ALA A CA 1
ATOM 540 C C . ALA A 1 70 ? -9.339 -1.088 16.991 1.00 96.56 70 ALA A C 1
ATOM 542 O O . ALA A 1 70 ? -10.026 -1.663 17.835 1.00 96.56 70 ALA A O 1
ATOM 543 N N . ILE A 1 71 ? -9.076 0.223 17.062 1.00 96.62 71 ILE A N 1
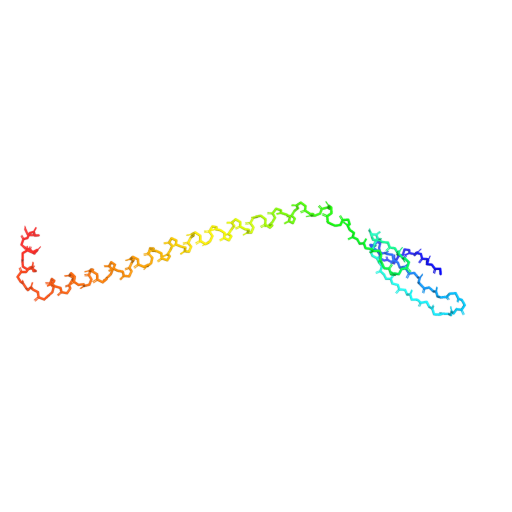ATOM 544 C CA . ILE A 1 71 ? -9.601 1.093 18.126 1.00 96.62 71 ILE A CA 1
ATOM 545 C C . ILE A 1 71 ? -11.130 1.137 18.064 1.00 96.62 71 ILE A C 1
ATOM 547 O O . ILE A 1 71 ? -11.793 0.966 19.088 1.00 96.62 71 ILE A O 1
ATOM 551 N N . TRP A 1 72 ? -11.698 1.307 16.867 1.00 95.94 72 TRP A N 1
ATOM 552 C CA . TRP A 1 72 ? -13.144 1.287 16.661 1.00 95.94 72 TRP A CA 1
ATOM 553 C C . TRP A 1 72 ? -13.770 -0.020 17.157 1.00 95.94 72 TRP A C 1
ATOM 555 O O . TRP A 1 72 ? -14.733 0.006 17.926 1.00 95.94 72 TRP A O 1
ATOM 565 N N . LEU A 1 73 ? -13.195 -1.165 16.780 1.00 93.69 73 LEU A N 1
ATOM 566 C CA . LEU A 1 73 ? -13.645 -2.478 17.238 1.00 93.69 73 LEU A CA 1
ATOM 567 C C . LEU A 1 73 ? -13.512 -2.645 18.753 1.00 93.69 73 LEU A C 1
ATOM 569 O O . LEU A 1 73 ? -14.423 -3.187 19.375 1.00 93.69 73 LEU A O 1
ATOM 573 N N . ALA A 1 74 ? -12.424 -2.170 19.362 1.00 93.94 74 ALA A N 1
ATOM 574 C CA . ALA A 1 74 ? -12.228 -2.243 20.807 1.00 93.94 74 ALA A CA 1
ATOM 575 C C . ALA A 1 74 ? -13.298 -1.439 21.564 1.00 93.94 74 ALA A C 1
ATOM 577 O O . ALA A 1 74 ? -13.959 -1.973 22.458 1.00 93.94 74 ALA A O 1
ATOM 578 N N . VAL A 1 75 ? -13.534 -0.183 21.163 1.00 94.50 75 VAL A N 1
ATOM 579 C CA . VAL A 1 75 ? -14.591 0.666 21.740 1.00 94.50 75 VAL A CA 1
ATOM 580 C C . VAL A 1 75 ? -15.964 0.033 21.524 1.00 94.50 75 VAL A C 1
ATOM 582 O O . VAL A 1 75 ? -16.777 -0.028 22.449 1.00 94.50 75 VAL A O 1
ATOM 585 N N . TRP A 1 76 ? -16.219 -0.496 20.326 1.00 92.38 76 TRP A N 1
ATOM 586 C CA . TRP A 1 76 ? -17.472 -1.166 20.004 1.00 92.38 76 TRP A CA 1
ATOM 587 C C . TRP A 1 76 ? -17.698 -2.419 20.853 1.00 92.38 76 TRP A C 1
ATOM 589 O O . TRP A 1 76 ? -18.798 -2.599 21.369 1.00 92.38 76 TRP A O 1
ATOM 599 N N . LEU A 1 77 ? -16.681 -3.261 21.061 1.00 88.38 77 LEU A N 1
ATOM 600 C CA . LEU A 1 77 ? -16.784 -4.458 21.902 1.00 88.38 77 LEU A CA 1
ATOM 601 C C . LEU A 1 77 ? -17.079 -4.100 23.359 1.00 88.38 77 LEU A C 1
ATOM 603 O O . LEU A 1 77 ? -17.950 -4.726 23.966 1.00 88.38 77 LEU A O 1
ATOM 607 N N . ILE A 1 78 ? -16.414 -3.079 23.908 1.00 89.75 78 ILE A N 1
ATOM 608 C CA . ILE A 1 78 ? -16.660 -2.614 25.281 1.00 89.75 78 ILE A CA 1
ATOM 609 C C . ILE A 1 78 ? -18.087 -2.074 25.409 1.00 89.75 78 ILE A C 1
ATOM 611 O O . ILE A 1 78 ? -18.832 -2.490 26.300 1.00 89.75 78 ILE A O 1
ATOM 615 N N . ASN A 1 79 ? -18.505 -1.197 24.495 1.00 86.44 79 ASN A N 1
ATOM 616 C CA . ASN A 1 79 ? -19.853 -0.631 24.515 1.00 86.44 79 ASN A CA 1
ATOM 617 C C . ASN A 1 79 ? -20.924 -1.698 24.281 1.00 86.44 79 ASN A C 1
ATOM 619 O O . ASN A 1 79 ? -21.958 -1.693 24.944 1.00 86.44 79 ASN A O 1
ATOM 623 N N . ARG A 1 80 ? -20.666 -2.677 23.411 1.00 85.19 80 ARG A N 1
ATOM 624 C CA . ARG A 1 80 ? -21.581 -3.797 23.176 1.00 85.19 80 ARG A CA 1
ATOM 625 C C . ARG A 1 80 ? -21.655 -4.746 24.368 1.00 85.19 80 ARG A C 1
ATOM 627 O O . ARG A 1 80 ? -22.723 -5.298 24.635 1.00 85.19 80 ARG A O 1
ATOM 634 N N . ALA A 1 81 ? -20.564 -4.929 25.109 1.00 78.44 81 ALA A N 1
ATOM 635 C CA . ALA A 1 81 ? -20.582 -5.673 26.364 1.00 78.44 81 ALA A CA 1
ATOM 636 C C . ALA A 1 81 ? -21.409 -4.944 27.437 1.00 78.44 81 ALA A C 1
ATOM 638 O O . ALA A 1 81 ? -22.152 -5.595 28.176 1.00 78.44 81 ALA A O 1
ATOM 639 N N . LYS A 1 82 ? -21.339 -3.606 27.489 1.00 75.38 82 LYS A N 1
ATOM 640 C CA . LYS A 1 82 ? -22.174 -2.792 28.384 1.00 75.38 82 LYS A CA 1
ATOM 641 C C . LYS A 1 82 ? -23.654 -2.799 27.993 1.00 75.38 82 LYS A C 1
ATOM 643 O O . LYS A 1 82 ? -24.478 -3.022 28.874 1.00 75.38 82 LYS A O 1
ATOM 648 N N . ASP A 1 83 ? -23.995 -2.696 26.705 1.00 74.31 83 ASP A N 1
ATOM 649 C CA . ASP A 1 83 ? -25.388 -2.786 26.220 1.00 74.31 83 ASP A CA 1
ATOM 650 C C . ASP A 1 83 ? -26.057 -4.110 26.642 1.00 74.31 83 ASP A C 1
ATOM 652 O O . ASP A 1 83 ? -27.204 -4.133 27.090 1.00 74.31 83 ASP A O 1
ATOM 656 N N . LYS A 1 84 ? -25.315 -5.229 26.609 1.00 71.50 84 LYS A N 1
ATOM 657 C CA . LYS A 1 84 ? -25.825 -6.524 27.098 1.00 71.50 84 LYS A CA 1
ATOM 658 C C . LYS A 1 84 ? -26.073 -6.558 28.609 1.00 71.50 84 LYS A C 1
ATOM 660 O O . LYS A 1 84 ? -26.965 -7.286 29.040 1.00 71.50 84 LYS A O 1
ATOM 665 N N . ARG A 1 85 ? -25.286 -5.835 29.415 1.00 72.88 85 ARG A N 1
ATOM 666 C CA . ARG A 1 85 ? -25.479 -5.766 30.876 1.00 72.88 85 ARG A CA 1
ATOM 667 C C . ARG A 1 85 ? -26.654 -4.864 31.232 1.00 72.88 85 ARG A C 1
ATOM 669 O O . ARG A 1 85 ? -27.523 -5.279 31.986 1.00 72.88 85 ARG A O 1
ATOM 676 N N . GLN A 1 86 ? -26.735 -3.695 30.608 1.00 67.50 86 GLN A N 1
ATOM 677 C CA . GLN A 1 86 ? -27.772 -2.707 30.894 1.00 67.50 86 GLN A CA 1
ATOM 678 C C . GLN A 1 86 ? -29.179 -3.225 30.546 1.00 67.50 86 GLN A C 1
ATOM 680 O O . GLN A 1 86 ?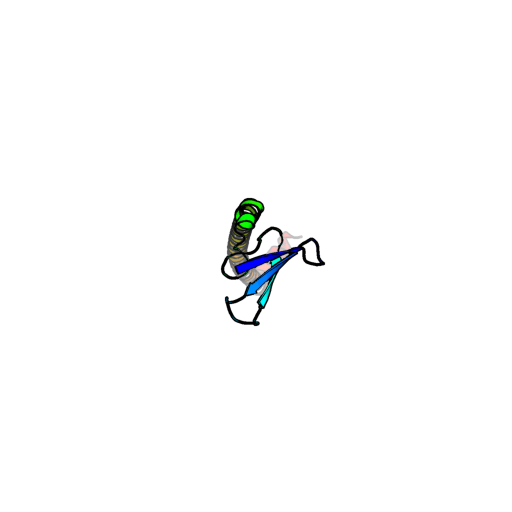 -30.119 -3.028 31.309 1.00 67.50 86 GLN A O 1
ATOM 685 N N . LYS A 1 87 ? -29.320 -4.003 29.464 1.00 69.75 87 LYS A N 1
ATOM 686 C CA . LYS A 1 87 ? -30.580 -4.694 29.135 1.00 69.75 87 LYS A CA 1
ATOM 687 C C . LYS A 1 87 ? -31.020 -5.722 30.182 1.00 69.75 87 LYS A C 1
ATOM 689 O O . LYS A 1 87 ? -32.218 -5.915 30.352 1.00 69.75 87 LYS A O 1
ATOM 694 N N . ARG A 1 88 ? -30.089 -6.382 30.884 1.00 73.44 88 ARG A N 1
ATOM 695 C CA . ARG A 1 88 ? -30.439 -7.339 31.951 1.00 73.44 88 ARG A CA 1
ATOM 696 C C . ARG A 1 88 ? -30.963 -6.631 33.192 1.00 73.44 88 ARG A C 1
ATOM 698 O O . ARG A 1 88 ? -31.919 -7.114 33.783 1.00 73.44 88 ARG A O 1
ATOM 705 N N . GLU A 1 89 ? -30.366 -5.502 33.554 1.00 71.19 89 GLU A N 1
ATOM 706 C CA . GLU A 1 89 ? -30.813 -4.722 34.712 1.00 71.19 89 GLU A CA 1
ATOM 707 C C . GLU A 1 89 ? -32.170 -4.065 34.454 1.00 71.19 89 GLU A C 1
ATOM 709 O O . GLU A 1 89 ? -33.055 -4.179 35.293 1.00 71.19 89 GLU A O 1
ATOM 714 N N . LEU A 1 90 ? -32.391 -3.510 33.256 1.00 71.75 90 LEU A N 1
ATOM 715 C CA . LEU A 1 90 ? -33.703 -2.980 32.862 1.00 71.75 90 LEU A CA 1
ATOM 716 C C . LEU A 1 90 ? -34.793 -4.063 32.823 1.00 71.75 90 LEU A C 1
ATOM 718 O O . LEU A 1 90 ? -35.913 -3.813 33.256 1.00 71.75 90 LEU A O 1
ATOM 722 N N . MET A 1 91 ? -34.488 -5.273 32.338 1.00 69.06 91 MET A N 1
ATOM 723 C CA . MET A 1 91 ? -35.452 -6.379 32.386 1.00 69.06 91 MET A CA 1
ATOM 724 C C . MET A 1 91 ? -35.737 -6.845 33.815 1.00 69.06 91 MET A C 1
ATOM 726 O O . MET A 1 91 ? -36.884 -7.171 34.104 1.00 69.06 91 MET A O 1
ATOM 730 N N . TYR A 1 92 ? -34.735 -6.864 34.701 1.00 66.25 92 TYR A N 1
ATOM 731 C CA . TYR A 1 92 ? -34.935 -7.198 36.112 1.00 66.25 92 TYR A CA 1
ATOM 732 C C . TYR A 1 92 ? -35.852 -6.176 36.791 1.00 66.25 92 TYR A C 1
ATOM 734 O O . TYR A 1 92 ? -36.884 -6.580 37.320 1.00 66.25 92 TYR A O 1
ATOM 742 N N . GLU A 1 93 ? -35.541 -4.881 36.666 1.00 66.00 93 GLU A N 1
ATOM 743 C CA . GLU A 1 93 ? -36.365 -3.758 37.148 1.00 66.00 93 GLU A CA 1
ATOM 744 C C . GLU A 1 93 ? -37.805 -3.825 36.621 1.00 66.00 93 GLU A C 1
ATOM 746 O O . GLU A 1 93 ? -38.770 -3.715 37.376 1.00 66.00 93 GLU A O 1
ATOM 751 N N . GLN A 1 94 ? -37.978 -4.085 35.322 1.00 66.62 94 GLN A N 1
ATOM 752 C CA . GLN A 1 94 ? -39.308 -4.208 34.735 1.00 66.62 94 GLN A CA 1
ATOM 753 C C . GLN A 1 94 ? -40.055 -5.444 35.261 1.00 66.62 94 GLN A C 1
ATOM 755 O O . 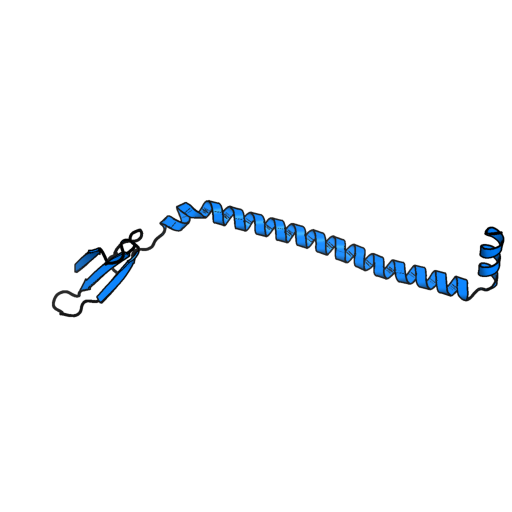GLN A 1 94 ? -41.258 -5.373 35.506 1.00 66.62 94 GLN A O 1
ATOM 760 N N . THR A 1 95 ? -39.374 -6.573 35.486 1.00 63.66 95 THR A N 1
ATOM 761 C CA . THR A 1 95 ? -40.010 -7.748 36.100 1.00 63.66 95 THR A CA 1
ATOM 762 C C . THR A 1 95 ? -40.306 -7.588 37.588 1.00 63.66 95 THR A C 1
ATOM 764 O O . THR A 1 95 ? -41.298 -8.160 38.029 1.00 63.66 95 THR A O 1
ATOM 767 N N . SER A 1 96 ? -39.510 -6.845 38.364 1.00 61.69 96 SER A N 1
ATOM 768 C CA . SER A 1 96 ? -39.823 -6.545 39.770 1.00 61.69 96 SER A CA 1
ATOM 769 C C . SER A 1 96 ? -40.998 -5.579 39.878 1.00 61.69 96 SER A C 1
ATOM 771 O O . SER A 1 96 ? -41.922 -5.846 40.638 1.00 61.69 96 SER A O 1
ATOM 773 N N . PHE A 1 97 ? -41.048 -4.542 39.036 1.00 64.19 97 PHE A N 1
ATOM 774 C CA . PHE A 1 97 ? -42.188 -3.621 38.977 1.00 64.19 97 PHE A CA 1
ATOM 775 C C . PHE A 1 97 ? -43.504 -4.328 38.612 1.00 64.19 97 PHE A C 1
ATOM 777 O O . PHE A 1 97 ? -44.537 -4.058 39.212 1.00 64.19 97 PHE A O 1
ATOM 784 N N . VAL A 1 98 ? -43.471 -5.274 37.664 1.00 61.91 98 VAL A N 1
ATOM 785 C CA . VAL A 1 98 ? -44.658 -6.060 37.268 1.00 61.91 98 VAL A CA 1
ATOM 786 C C . VAL A 1 98 ? -45.024 -7.135 38.305 1.00 61.91 98 VAL A C 1
ATOM 788 O O . VAL A 1 98 ? -46.178 -7.558 38.370 1.00 61.91 98 VAL A O 1
ATOM 791 N N . ARG A 1 99 ? -44.065 -7.602 39.116 1.00 61.81 99 ARG A N 1
ATOM 792 C CA . ARG A 1 99 ? -44.289 -8.637 40.141 1.00 61.81 99 ARG A CA 1
ATOM 793 C C . ARG A 1 99 ? -44.846 -8.066 41.450 1.00 61.81 99 ARG A C 1
ATOM 795 O O . ARG A 1 99 ? -45.554 -8.797 42.137 1.00 61.81 99 ARG A O 1
ATOM 802 N N . ASP A 1 100 ? -44.589 -6.792 41.753 1.00 62.81 100 ASP A N 1
ATOM 803 C CA . ASP A 1 100 ? -45.081 -6.105 42.952 1.00 62.81 100 ASP A CA 1
ATOM 804 C C . ASP A 1 100 ? -46.203 -5.092 42.627 1.00 62.81 100 ASP A C 1
ATOM 806 O O . ASP A 1 100 ? -45.928 -3.923 42.331 1.00 62.81 100 ASP A O 1
ATOM 810 N N . PRO A 1 101 ? -47.494 -5.473 42.749 1.00 65.12 101 PRO A N 1
ATOM 811 C CA . PRO A 1 101 ? -48.624 -4.592 42.423 1.00 65.12 101 PRO A CA 1
ATOM 812 C C . PRO A 1 101 ? -48.696 -3.323 43.294 1.00 65.12 101 PRO A C 1
ATOM 814 O O . PRO A 1 101 ? -49.322 -2.341 42.899 1.00 65.12 101 PRO A O 1
ATOM 817 N N . PHE A 1 102 ? -48.033 -3.314 44.456 1.00 66.88 102 PHE A N 1
ATOM 818 C CA . PHE A 1 102 ? -47.948 -2.156 45.351 1.00 66.88 102 PHE A CA 1
ATOM 819 C C . PHE A 1 102 ? -47.059 -1.027 44.790 1.00 66.88 102 PHE A C 1
ATOM 821 O O . PHE A 1 102 ? -47.421 0.145 44.885 1.00 66.88 102 PHE A O 1
ATOM 828 N N . ILE A 1 103 ? -45.933 -1.359 44.143 1.00 65.88 103 ILE A N 1
ATOM 829 C CA . ILE A 1 103 ? -45.014 -0.371 43.542 1.00 65.88 103 ILE A CA 1
ATOM 830 C C . ILE A 1 103 ? -45.650 0.265 42.293 1.00 65.88 103 ILE A C 1
ATOM 832 O O . ILE A 1 103 ? -45.526 1.471 42.066 1.00 65.88 103 ILE A O 1
ATOM 836 N N . GLN A 1 104 ? -46.399 -0.522 41.513 1.00 67.31 104 GLN A N 1
ATOM 837 C CA . GLN A 1 104 ? -47.104 -0.032 40.327 1.00 67.31 104 GLN A CA 1
ATOM 838 C C . GLN A 1 104 ? -48.214 0.979 40.656 1.00 67.31 104 GLN A C 1
ATOM 840 O O . GLN A 1 104 ? -48.453 1.901 39.875 1.00 67.31 104 GLN A O 1
ATOM 845 N N . PHE A 1 105 ? -48.851 0.849 41.823 1.00 63.16 105 PHE A N 1
ATOM 846 C CA . PHE A 1 105 ? -49.876 1.781 42.297 1.00 63.16 105 PHE A CA 1
ATOM 847 C C . PHE A 1 105 ? -49.287 3.135 42.737 1.00 63.16 105 PHE A C 1
ATOM 849 O O . P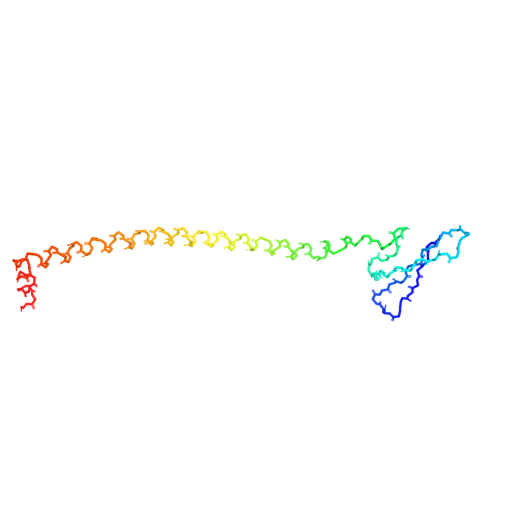HE A 1 105 ? -49.840 4.181 42.404 1.00 63.16 105 PHE A O 1
ATOM 856 N N . LEU A 1 106 ? -48.134 3.128 43.419 1.00 64.31 106 LEU A N 1
ATOM 857 C CA . LEU A 1 1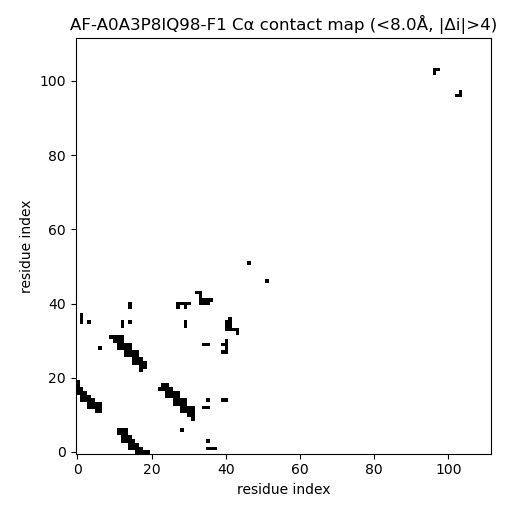06 ? -47.415 4.341 43.845 1.00 64.31 106 LEU A CA 1
ATOM 858 C C . LEU A 1 106 ? -46.952 5.189 42.651 1.00 64.31 106 LEU A C 1
ATOM 860 O O . LEU A 1 106 ? -47.253 6.376 42.584 1.00 64.31 106 LEU A O 1
ATOM 864 N N . HIS A 1 107 ? -46.334 4.567 41.645 1.00 63.44 107 HIS A N 1
ATOM 865 C CA . HIS A 1 107 ? -45.866 5.279 40.449 1.00 63.44 107 HIS A CA 1
ATOM 866 C C . HIS A 1 107 ? -47.007 5.827 39.559 1.00 63.44 107 HIS A C 1
ATOM 868 O O . HIS A 1 107 ? -46.787 6.733 38.752 1.00 63.44 107 HIS A O 1
ATOM 874 N N . PHE A 1 108 ? -48.230 5.292 39.677 1.00 63.16 108 PHE A N 1
ATOM 875 C CA . PHE A 1 108 ? -49.421 5.857 39.028 1.00 63.16 108 PHE A CA 1
ATOM 876 C C . PHE A 1 108 ? -50.011 7.028 39.830 1.00 63.16 108 PHE A C 1
ATOM 878 O O . PHE A 1 108 ? -50.470 7.996 39.230 1.00 63.16 108 PHE A O 1
ATOM 885 N N . SER A 1 109 ? -49.940 6.977 41.166 1.00 64.25 109 SER A N 1
ATOM 886 C CA . SER A 1 109 ? -50.384 8.061 42.054 1.00 64.25 109 SER A CA 1
ATOM 887 C C . SER A 1 109 ? -49.519 9.321 41.957 1.00 64.25 109 SER A C 1
ATOM 889 O O . SER A 1 109 ? -50.045 10.406 42.154 1.00 64.25 109 SER A O 1
ATOM 891 N N . ASP A 1 110 ? -48.231 9.197 41.626 1.00 65.00 110 ASP A N 1
ATOM 892 C CA . ASP A 1 110 ? -47.337 10.343 41.376 1.00 65.00 110 ASP A CA 1
ATOM 893 C C . ASP A 1 110 ? -47.545 10.990 39.990 1.00 65.00 110 ASP A C 1
ATOM 895 O O . ASP A 1 110 ? -46.914 11.995 39.657 1.00 65.00 110 ASP A O 1
ATOM 899 N N . ARG A 1 111 ? -48.398 10.398 39.141 1.00 63.72 111 ARG A N 1
ATOM 900 C CA . ARG A 1 111 ? -48.669 10.848 37.765 1.00 63.72 111 ARG A CA 1
ATOM 901 C C . ARG A 1 111 ? -50.092 11.407 37.575 1.00 63.72 111 ARG A C 1
ATOM 903 O O . ARG A 1 111 ? -50.467 11.697 36.438 1.00 63.72 111 ARG A O 1
ATOM 910 N N . ILE A 1 112 ? -50.867 11.535 38.655 1.00 53.72 112 ILE A N 1
ATOM 911 C CA . ILE A 1 112 ? -52.193 12.181 38.731 1.00 53.72 112 ILE A CA 1
ATOM 912 C C . ILE A 1 112 ? -52.043 13.472 39.530 1.00 53.72 112 ILE A C 1
ATOM 914 O O . ILE A 1 112 ? -52.625 14.488 39.093 1.00 53.72 112 ILE A O 1
#

Radius of gyration: 37.43 Å; Cα contacts (8 Å, |Δi|>4): 89; chains: 1; bounding box: 81×36×82 Å

pLDDT: mean 79.0, std 11.59, range [53.72, 97.81]

Organism: Heligmosomoides polygyrus (NCBI:txid6339)

Sequence (112 aa):
MCACCLAVDPAFYDCFYGIANTQQQVVERCYKDIGCCQYGCCSNDAWHTKYGWAVALIVIFCILVIIAFAIWLAVWLINRAKDKRQKRELMYEQTSFVRDPFIQFLHFSDRI

Secondary structure (DSSP, 8-state):
-EEEEE-SSTTEEEEEEE-TT-S-EEEEEEETTT-B-SSSBPP--HHHHHHHHHHHHHHHHHHHHHHHHHHHHHHHHHHHHHHHHHHHHHHHHHHHHHH-HHHHHHHHHTT-